Protein AF-A0A6V7KTF4-F1 (afdb_monomer_lite)

Radius of gyration: 21.41 Å; chains: 1; bounding box: 47×22×77 Å

Secondary structure (DSSP, 8-state):
----------------HHHHHHHHHHHHHHHHHHHHTTTS-SS-HHHHHHHHHHHHHHHHHHHHHHHHHS---SS--HHHHHHHHHHHHHHHHHHHHHHHHHHHT-

InterPro domains:
  IPR006028 Gamma-aminobutyric acid A receptor/Glycine receptor alpha [PR00253] (19-39)
  IPR006028 Gamma-aminobutyric acid A receptor/Glycine receptor alpha [PR00253] (45-66)
  IPR006028 Gamma-aminobutyric acid A receptor/Glycine receptor alpha [PR00253] (79-100)
  IPR006029 Neurotransmitter-gated ion-channel transmembrane domain [PF02932] (24-106)
  IPR006201 Neurotransmitter-gated ion-channel [PTHR18945] (6-105)
  IPR036719 Neurotransmitter-gated ion-channel transmembrane domain superfamily [SSF90112] (16-106)
  IPR038050 Neuronal acetylcholine receptor [G3DSA:1.20.58.390] (11-106)

pLDDT: mean 72.49, std 9.24, range [50.22, 87.06]

Foldseek 3Di:
DDDDDDDDDDDDDDPCPVVCCVLVVLLVVLLVVLVVLVVDDCPDVPVSVVVLVVSVVVNVVSVVVVPVVDPDDPDDDPVNVSSVVSVVSSVVSVVVSVVVVVVVVD

Sequence (106 aa):
GNFSSISITFKLAREMGFFVMDYYIPSILIVVISWVSFWLHVDASPPRIVLGTNTILAFMTLASKVENSLPKVSYIKASEIWFLGCTIFLFAAMVEFAFVNTIYRR

Organism: NCBI:txid1563983

Structure (mmCIF, N/CA/C/O backbone):
data_AF-A0A6V7KTF4-F1
#
_entry.id   AF-A0A6V7KTF4-F1
#
loop_
_atom_site.group_PDB
_atom_site.id
_atom_site.type_symbol
_atom_site.label_atom_id
_atom_site.label_alt_id
_atom_site.label_comp_id
_atom_site.label_asym_id
_atom_site.label_entity_id
_atom_site.label_seq_id
_atom_site.pdbx_PDB_ins_code
_atom_site.Cartn_x
_atom_site.Cartn_y
_atom_site.Cartn_z
_atom_site.occupancy
_atom_site.B_iso_or_equiv
_atom_site.auth_seq_id
_atom_site.auth_comp_id
_atom_site.auth_asym_id
_atom_site.auth_atom_id
_atom_site.pdbx_PDB_model_num
ATOM 1 N N . GLY A 1 1 ? -16.434 -10.174 52.143 1.00 51.03 1 GLY A N 1
ATOM 2 C CA . GLY A 1 1 ? -17.494 -9.224 51.758 1.00 51.03 1 GLY A CA 1
ATOM 3 C C . GLY A 1 1 ? -18.028 -9.636 50.408 1.00 51.03 1 GLY A C 1
ATOM 4 O O . GLY A 1 1 ? -17.221 -9.928 49.537 1.00 51.03 1 GLY A O 1
ATOM 5 N N . ASN A 1 2 ? -19.347 -9.749 50.264 1.00 50.81 2 ASN A N 1
ATOM 6 C CA . ASN A 1 2 ? -19.990 -10.169 49.021 1.00 50.81 2 ASN A CA 1
ATOM 7 C C . ASN A 1 2 ? -20.389 -8.905 48.245 1.00 50.81 2 ASN A C 1
ATOM 9 O O . ASN A 1 2 ? -21.242 -8.151 48.712 1.00 50.81 2 ASN A O 1
ATOM 13 N N . PHE A 1 3 ? -19.706 -8.618 47.136 1.00 71.69 3 PHE A N 1
ATOM 14 C CA . PHE A 1 3 ? -19.955 -7.417 46.340 1.00 71.69 3 PHE A CA 1
ATOM 15 C C . PHE A 1 3 ? -20.892 -7.762 45.184 1.00 71.69 3 PHE A C 1
ATOM 17 O O . PHE A 1 3 ? -20.507 -8.450 44.241 1.00 71.69 3 PHE A O 1
ATOM 24 N N . SER A 1 4 ? -22.129 -7.276 45.271 1.00 70.12 4 SER A N 1
ATOM 25 C CA . SER A 1 4 ? -23.086 -7.328 44.167 1.00 70.12 4 SER A CA 1
ATOM 26 C C . SER A 1 4 ? -22.626 -6.365 43.073 1.00 70.12 4 SER A C 1
ATOM 28 O O . SER A 1 4 ? -22.600 -5.155 43.294 1.00 70.12 4 SER A O 1
ATOM 30 N N . SER A 1 5 ? -22.249 -6.891 41.907 1.00 78.12 5 SER A N 1
ATOM 31 C CA . SER A 1 5 ? -21.865 -6.092 40.740 1.00 78.12 5 SER A CA 1
ATOM 32 C C . SER A 1 5 ? -22.841 -6.345 39.597 1.00 78.12 5 SER A C 1
ATOM 34 O O . SER A 1 5 ? -23.021 -7.481 39.159 1.00 78.12 5 SER A O 1
ATOM 36 N N . ILE A 1 6 ? -23.482 -5.277 39.124 1.00 77.62 6 ILE A N 1
ATOM 37 C CA . ILE A 1 6 ? -24.278 -5.268 37.896 1.00 77.62 6 ILE A CA 1
ATOM 38 C C . ILE A 1 6 ? -23.338 -4.870 36.761 1.00 77.62 6 ILE A C 1
ATOM 40 O O . ILE A 1 6 ? -22.765 -3.783 36.775 1.00 77.62 6 ILE A O 1
ATOM 44 N N . SER A 1 7 ? -23.161 -5.761 35.786 1.00 76.50 7 SER A N 1
ATOM 45 C CA . SER A 1 7 ? -22.337 -5.503 34.607 1.00 76.50 7 SER A CA 1
ATOM 46 C C . SER A 1 7 ? -23.232 -5.361 33.383 1.00 76.50 7 SER A C 1
ATOM 48 O O . SER A 1 7 ? -23.992 -6.269 33.049 1.00 76.50 7 SER A O 1
ATOM 50 N N . ILE A 1 8 ? -23.163 -4.201 32.733 1.00 78.00 8 ILE A N 1
ATOM 51 C CA . ILE A 1 8 ? -23.901 -3.903 31.506 1.00 78.00 8 ILE A CA 1
ATOM 52 C C . ILE A 1 8 ? -22.907 -3.998 30.353 1.00 78.00 8 ILE A C 1
ATOM 54 O O . ILE A 1 8 ? -21.965 -3.212 30.265 1.00 78.00 8 ILE A O 1
ATOM 58 N N . THR A 1 9 ? -23.098 -4.976 29.472 1.00 77.44 9 THR A N 1
ATOM 59 C CA . THR A 1 9 ? -22.222 -5.193 28.317 1.00 77.44 9 THR A CA 1
ATOM 60 C C . THR A 1 9 ? -22.837 -4.569 27.069 1.00 77.44 9 THR A C 1
ATOM 62 O O . THR A 1 9 ? -23.816 -5.079 26.528 1.00 77.44 9 THR A O 1
ATOM 65 N N . PHE A 1 10 ? -22.245 -3.480 26.581 1.00 77.88 10 PHE A N 1
ATOM 66 C CA . PHE A 1 10 ? -22.609 -2.890 25.295 1.00 77.88 10 PHE A CA 1
ATOM 67 C C . PHE A 1 10 ? -21.863 -3.591 24.157 1.00 77.88 10 PHE A C 1
ATOM 69 O O . PHE A 1 10 ? -20.632 -3.600 24.115 1.00 77.88 10 PHE A O 1
ATOM 76 N N . LYS A 1 11 ? -22.609 -4.166 23.209 1.00 66.75 11 LYS A N 1
ATOM 77 C CA . LYS A 1 11 ? -22.054 -4.664 21.945 1.00 66.75 11 LYS A CA 1
ATOM 78 C C . LYS A 1 11 ? -21.963 -3.511 20.951 1.00 66.75 11 LYS A C 1
ATOM 80 O O . LYS A 1 11 ? -22.942 -3.171 20.297 1.00 66.75 11 LYS A O 1
ATOM 85 N N . LEU A 1 12 ? -20.782 -2.917 20.849 1.00 69.56 12 LEU A N 1
ATOM 86 C CA . LEU A 1 12 ? -20.461 -1.920 19.832 1.00 69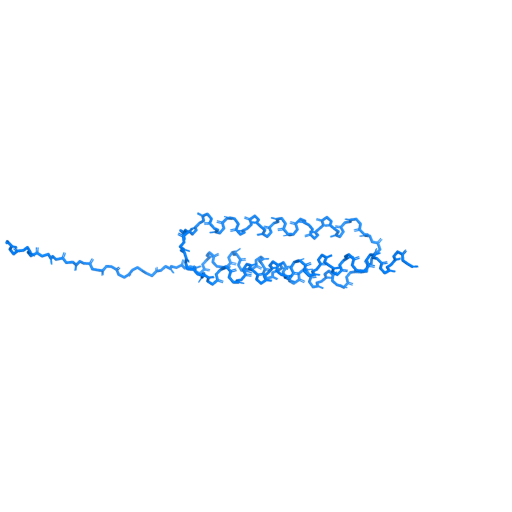.56 12 LEU A CA 1
ATOM 87 C C . LEU A 1 12 ? -19.924 -2.638 18.589 1.00 69.56 12 LEU A C 1
ATOM 89 O O . LEU A 1 12 ? -18.933 -3.364 18.668 1.00 69.56 12 LEU A O 1
ATOM 93 N N . ALA A 1 13 ? -20.577 -2.442 17.446 1.00 64.19 13 ALA A N 1
ATOM 94 C CA . ALA A 1 13 ? -20.063 -2.856 16.146 1.00 64.19 13 ALA A CA 1
ATOM 95 C C . ALA A 1 13 ? -19.341 -1.667 15.503 1.00 64.19 13 ALA A C 1
ATOM 97 O O . ALA A 1 13 ? -19.868 -0.558 15.462 1.00 64.19 13 ALA A O 1
ATOM 98 N N . ARG A 1 14 ? -18.113 -1.883 15.028 1.00 61.41 14 ARG A N 1
ATOM 99 C CA . ARG A 1 14 ? -17.329 -0.838 14.368 1.00 61.41 14 ARG A CA 1
ATOM 100 C C . ARG A 1 14 ? -17.746 -0.755 12.902 1.00 61.41 14 ARG A C 1
ATOM 102 O O . ARG A 1 14 ? -17.436 -1.663 12.133 1.00 61.41 14 ARG A O 1
ATOM 109 N N . GLU A 1 15 ? -18.396 0.334 12.505 1.00 63.88 15 GLU A N 1
ATOM 110 C CA . GLU A 1 15 ? -18.626 0.633 11.089 1.00 63.88 15 GLU A CA 1
ATOM 111 C C . GLU A 1 15 ? -17.305 1.046 10.428 1.00 63.88 15 GLU A C 1
ATOM 113 O O . GLU A 1 15 ? -16.893 2.202 10.442 1.00 63.88 15 GLU A O 1
ATOM 118 N N . MET A 1 16 ? -16.590 0.062 9.883 1.00 63.25 16 MET A N 1
ATOM 119 C CA . MET A 1 16 ? -15.325 0.264 9.163 1.00 63.25 16 MET A CA 1
ATOM 120 C C . MET A 1 16 ? -15.532 0.566 7.672 1.00 63.25 16 MET A C 1
ATOM 122 O O . MET A 1 16 ? -14.561 0.839 6.973 1.00 63.25 16 MET A O 1
ATOM 126 N N . GLY A 1 17 ? -16.773 0.496 7.175 1.00 59.62 17 GLY A N 1
ATOM 127 C CA . GLY A 1 17 ? -17.085 0.480 5.742 1.00 59.62 17 GLY A CA 1
ATOM 128 C C . GLY A 1 17 ? -16.550 1.690 4.978 1.00 59.62 17 GLY A C 1
ATOM 129 O O . GLY A 1 17 ? -15.851 1.520 3.984 1.00 59.62 17 GLY A O 1
ATOM 130 N N . PHE A 1 18 ? -16.793 2.902 5.483 1.00 61.69 18 PHE A N 1
ATOM 131 C CA . PHE A 1 18 ? -16.336 4.137 4.830 1.00 61.69 18 PHE A CA 1
ATOM 132 C C . PHE A 1 18 ? -14.809 4.288 4.843 1.00 61.69 18 PHE A C 1
ATOM 134 O O . PHE A 1 18 ? -14.203 4.634 3.835 1.00 61.69 18 PHE A O 1
ATOM 141 N N . PHE A 1 19 ? -14.170 3.950 5.963 1.00 64.19 19 PHE A N 1
ATOM 142 C CA . PHE A 1 19 ? -12.717 4.042 6.119 1.00 64.19 19 PHE A CA 1
ATOM 143 C C . PHE A 1 19 ? -11.960 3.043 5.229 1.00 64.19 19 PHE A C 1
ATOM 145 O O . PHE A 1 19 ? -10.887 3.336 4.707 1.00 64.19 19 PHE A O 1
ATOM 152 N N . VAL A 1 20 ? -12.529 1.852 5.040 1.00 66.44 20 VAL A N 1
ATOM 153 C CA . VAL A 1 20 ? -12.003 0.839 4.122 1.00 66.44 20 VAL A CA 1
ATOM 154 C C . VAL A 1 20 ? -12.175 1.301 2.673 1.00 66.44 20 VAL A C 1
ATOM 156 O O . VAL A 1 20 ? -11.248 1.155 1.885 1.00 66.44 20 VAL A O 1
ATOM 159 N N . MET A 1 21 ? -13.305 1.916 2.319 1.00 67.94 21 MET A N 1
ATOM 160 C CA . MET A 1 21 ? -13.577 2.360 0.949 1.00 67.94 21 MET A CA 1
ATOM 161 C C . MET A 1 21 ? -12.585 3.434 0.469 1.00 67.94 21 MET A C 1
ATOM 163 O O . MET A 1 21 ? -12.009 3.290 -0.609 1.00 67.94 21 MET A O 1
ATOM 167 N N . ASP A 1 22 ? -12.297 4.438 1.302 1.00 68.81 22 ASP A N 1
ATOM 168 C CA . ASP A 1 22 ? -11.346 5.517 0.986 1.00 68.81 22 ASP A CA 1
ATOM 169 C C . ASP A 1 22 ? -9.881 5.058 0.896 1.00 68.81 22 ASP A C 1
ATOM 171 O O . ASP A 1 22 ? -9.063 5.742 0.294 1.00 68.81 22 ASP A O 1
ATOM 175 N N . TYR A 1 23 ? -9.518 3.907 1.470 1.00 73.81 23 TYR A N 1
ATOM 176 C CA . TYR A 1 23 ? -8.144 3.386 1.437 1.00 73.81 23 TYR A CA 1
ATOM 177 C C . TYR A 1 23 ? -7.940 2.267 0.405 1.00 73.81 23 TYR A C 1
ATOM 179 O O . TYR A 1 23 ? -6.918 2.209 -0.290 1.00 73.81 23 TYR A O 1
ATOM 187 N N . TYR A 1 24 ? -8.916 1.370 0.267 1.00 75.62 24 TYR A N 1
ATOM 188 C CA . TYR A 1 24 ? -8.831 0.255 -0.673 1.00 75.62 24 TYR A CA 1
ATOM 189 C C . TYR A 1 24 ? -8.988 0.725 -2.119 1.00 75.62 24 TYR A C 1
ATOM 191 O O . TYR A 1 24 ? -8.238 0.274 -2.977 1.00 75.62 24 TYR A O 1
ATOM 199 N N . ILE A 1 25 ? -9.881 1.679 -2.401 1.00 79.75 25 ILE A N 1
ATOM 200 C CA . ILE A 1 25 ? -10.048 2.207 -3.763 1.00 79.75 25 ILE A CA 1
ATOM 201 C C . ILE A 1 25 ? -8.748 2.830 -4.310 1.00 79.75 25 ILE A C 1
ATOM 203 O O . ILE A 1 25 ? -8.309 2.401 -5.382 1.00 79.75 25 ILE A O 1
ATOM 207 N N . PRO A 1 26 ? -8.070 3.773 -3.620 1.00 78.62 26 PRO A N 1
ATOM 208 C CA . PRO A 1 26 ? -6.825 4.333 -4.141 1.00 78.62 26 PRO A CA 1
ATOM 209 C C . PRO A 1 26 ? -5.689 3.308 -4.194 1.00 78.62 26 PRO A C 1
ATOM 211 O O . PRO A 1 26 ? -4.895 3.361 -5.126 1.00 78.62 26 PRO A O 1
ATOM 214 N N . SER A 1 27 ? -5.608 2.344 -3.269 1.00 78.25 27 SER A N 1
ATOM 215 C CA . SER A 1 27 ? -4.563 1.307 -3.335 1.00 78.25 27 SER A CA 1
ATOM 216 C C . SER A 1 27 ? -4.760 0.330 -4.500 1.00 78.25 27 SER A C 1
ATOM 218 O O . SER A 1 27 ? -3.785 -0.014 -5.164 1.00 78.25 27 SER A O 1
ATOM 220 N N . ILE A 1 28 ? -6.001 -0.044 -4.830 1.00 80.25 28 ILE A N 1
ATOM 221 C CA . ILE A 1 28 ? -6.307 -0.847 -6.026 1.00 80.25 28 ILE A CA 1
ATOM 222 C C . ILE A 1 28 ? -5.939 -0.074 -7.297 1.00 80.25 28 ILE A C 1
ATOM 224 O O . ILE A 1 28 ? -5.292 -0.630 -8.182 1.00 80.25 28 ILE A O 1
ATOM 228 N N . LEU A 1 29 ? -6.287 1.216 -7.375 1.00 80.88 29 LEU A N 1
ATOM 229 C CA . LEU A 1 29 ? -5.895 2.070 -8.502 1.00 80.88 29 LEU A CA 1
ATOM 230 C C . LEU A 1 29 ? -4.369 2.126 -8.663 1.00 80.88 29 LEU A C 1
ATOM 232 O O . LEU A 1 29 ? -3.875 2.039 -9.782 1.00 80.88 29 LEU A O 1
ATOM 236 N N . ILE A 1 30 ? -3.618 2.199 -7.561 1.00 77.44 30 ILE A N 1
ATOM 237 C CA . ILE A 1 30 ? -2.148 2.189 -7.568 1.00 77.44 30 ILE A CA 1
ATOM 238 C C . ILE A 1 30 ? -1.587 0.870 -8.122 1.00 77.44 30 ILE A C 1
ATOM 240 O O . ILE A 1 30 ? -0.675 0.899 -8.950 1.00 77.44 30 ILE A O 1
ATOM 244 N N . VAL A 1 31 ? -2.149 -0.279 -7.731 1.00 78.19 31 VAL A N 1
ATOM 245 C CA . VAL A 1 31 ? -1.751 -1.594 -8.270 1.00 78.19 31 VAL A CA 1
ATOM 246 C C . VAL A 1 31 ? -2.043 -1.684 -9.772 1.00 78.19 31 VAL A C 1
ATOM 248 O O . VAL A 1 31 ? -1.195 -2.132 -10.542 1.00 78.19 31 VAL A O 1
ATOM 251 N N . VAL A 1 32 ? -3.201 -1.190 -10.218 1.00 78.62 32 VAL A N 1
ATOM 252 C CA . VAL A 1 32 ? -3.555 -1.159 -11.647 1.00 78.62 32 VAL A CA 1
ATOM 253 C C . VAL A 1 32 ? -2.616 -0.236 -12.433 1.00 78.62 32 VAL A C 1
ATOM 255 O O . VAL A 1 32 ? -2.134 -0.621 -13.495 1.00 78.62 32 VAL A O 1
ATOM 258 N N . ILE A 1 33 ? -2.286 0.950 -11.911 1.00 69.94 33 ILE A N 1
ATOM 259 C CA . ILE A 1 33 ? -1.339 1.891 -12.543 1.00 69.94 33 ILE A CA 1
ATOM 260 C C . ILE A 1 33 ? 0.068 1.281 -12.649 1.00 69.94 33 ILE A C 1
ATOM 262 O O . ILE A 1 33 ? 0.762 1.486 -13.651 1.00 69.94 33 ILE A O 1
ATOM 266 N N . SER A 1 34 ? 0.481 0.490 -11.655 1.00 72.31 34 SER A N 1
ATOM 267 C CA . SER A 1 34 ? 1.737 -0.264 -11.700 1.00 72.31 34 SER A CA 1
ATOM 268 C C . SER A 1 34 ? 1.773 -1.256 -12.871 1.00 72.31 34 SER A C 1
ATOM 270 O O . SER A 1 34 ? 2.807 -1.370 -13.525 1.00 72.31 34 SER A O 1
ATOM 272 N N . TRP A 1 35 ? 0.655 -1.903 -13.211 1.00 70.88 35 TRP A N 1
ATOM 273 C CA . TRP A 1 35 ? 0.557 -2.760 -14.400 1.00 70.88 35 TRP A CA 1
ATOM 274 C C . TRP A 1 35 ? 0.447 -1.978 -15.708 1.00 70.88 35 TRP A C 1
ATOM 276 O O . TRP A 1 35 ? 1.018 -2.380 -16.714 1.00 70.88 35 TRP A O 1
ATOM 286 N N . VAL A 1 36 ? -0.234 -0.833 -15.725 1.00 63.06 36 VAL A N 1
ATOM 287 C CA . VAL A 1 36 ? -0.296 0.023 -16.927 1.00 63.06 36 VAL A CA 1
ATOM 288 C C . VAL A 1 36 ? 1.089 0.597 -17.264 1.00 63.06 36 VAL A C 1
ATOM 290 O O . VAL A 1 36 ? 1.408 0.824 -18.432 1.00 63.06 36 VAL A O 1
ATOM 293 N N . SER A 1 37 ? 1.968 0.716 -16.264 1.00 60.59 37 SER A N 1
ATOM 294 C CA . SER A 1 37 ? 3.393 1.010 -16.446 1.00 60.59 37 SER A CA 1
ATOM 295 C C . SER A 1 37 ? 4.192 -0.138 -17.090 1.00 60.59 37 SER A C 1
ATOM 297 O O . SER A 1 37 ? 5.370 0.038 -17.367 1.00 60.59 37 SER A O 1
ATOM 299 N N . PHE A 1 38 ? 3.604 -1.280 -17.435 1.00 61.16 38 PHE A N 1
ATOM 300 C CA . PHE A 1 38 ? 4.216 -2.211 -18.397 1.00 61.16 38 PHE A CA 1
ATOM 301 C C . PHE A 1 38 ? 3.888 -1.848 -19.854 1.00 61.16 38 PHE A C 1
ATOM 303 O O . PHE A 1 38 ? 4.630 -2.203 -20.762 1.00 61.16 38 PHE A O 1
ATOM 310 N N . TRP A 1 39 ? 2.788 -1.125 -20.097 1.00 62.00 39 TRP A N 1
ATOM 311 C CA . TRP A 1 39 ? 2.248 -0.913 -21.446 1.00 62.00 39 TRP A CA 1
ATOM 312 C C . TRP A 1 39 ? 2.754 0.365 -22.131 1.00 62.00 39 TRP A C 1
ATOM 314 O O . TRP A 1 39 ? 2.762 0.450 -23.358 1.00 62.00 39 TRP A O 1
ATOM 324 N N . LEU A 1 40 ? 3.174 1.379 -21.366 1.00 56.06 40 LEU A N 1
ATOM 325 C CA . LEU A 1 40 ? 3.708 2.623 -21.942 1.00 56.06 40 LEU A CA 1
ATOM 326 C C . LEU A 1 40 ? 5.134 2.396 -22.488 1.00 56.06 40 LEU A C 1
ATOM 328 O O . LEU A 1 40 ? 6.022 2.016 -21.726 1.00 56.06 40 LEU A O 1
ATOM 332 N N . HIS A 1 41 ? 5.366 2.678 -23.766 1.00 52.50 41 HIS A N 1
ATOM 333 C CA . HIS A 1 41 ? 6.688 2.604 -24.399 1.00 52.50 41 HIS A CA 1
ATOM 334 C C . HIS A 1 41 ? 7.693 3.626 -23.819 1.00 52.50 41 HIS A C 1
ATOM 336 O O . HIS A 1 41 ? 7.306 4.651 -23.254 1.00 52.50 41 HIS A O 1
ATOM 342 N N . VAL A 1 42 ? 8.991 3.326 -23.950 1.00 54.34 42 VAL A N 1
ATOM 343 C CA . VAL A 1 42 ? 10.139 3.945 -23.245 1.00 54.34 42 VAL A CA 1
ATOM 344 C C . VAL A 1 42 ? 10.528 5.360 -23.721 1.00 54.34 42 VAL A C 1
ATOM 346 O O . VAL A 1 42 ? 11.562 5.891 -23.321 1.00 54.34 42 VAL A O 1
ATOM 349 N N . ASP A 1 43 ? 9.708 6.004 -24.551 1.00 54.41 43 ASP A N 1
ATOM 350 C CA . ASP A 1 43 ? 10.096 7.207 -25.306 1.00 54.41 43 ASP A CA 1
ATOM 351 C C . ASP A 1 43 ? 10.270 8.482 -24.452 1.00 54.41 43 ASP A C 1
ATOM 353 O O . ASP A 1 43 ? 10.843 9.470 -24.908 1.00 54.41 43 ASP A O 1
ATOM 357 N N . ALA A 1 44 ? 9.859 8.464 -23.178 1.00 57.31 44 ALA A N 1
ATOM 358 C CA . ALA A 1 44 ? 10.174 9.508 -22.201 1.00 57.31 44 ALA A CA 1
ATOM 359 C C . ALA A 1 44 ? 10.477 8.892 -20.821 1.00 57.31 44 ALA A C 1
ATOM 361 O O . ALA A 1 44 ? 9.616 8.792 -19.946 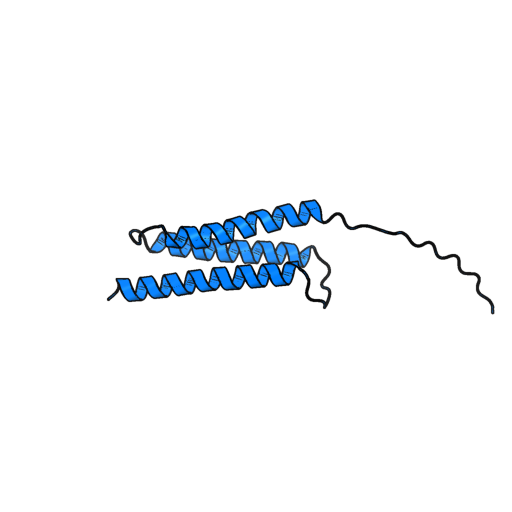1.00 57.31 44 ALA A O 1
ATOM 362 N N . SER A 1 45 ? 11.728 8.468 -20.626 1.00 60.97 45 SER A N 1
ATOM 363 C CA . SER A 1 45 ? 12.223 7.827 -19.394 1.00 60.97 45 SER A CA 1
ATOM 364 C C . SER A 1 45 ? 12.094 8.682 -18.101 1.00 60.97 45 SER A C 1
ATOM 366 O O . SER A 1 45 ? 11.699 8.138 -17.068 1.00 60.97 45 SER A O 1
ATOM 368 N N . PRO A 1 46 ? 12.325 10.018 -18.102 1.00 67.50 46 PRO A N 1
ATOM 369 C CA . PRO A 1 46 ? 12.285 10.822 -16.869 1.00 67.50 46 PRO A CA 1
ATOM 370 C C . PRO A 1 46 ? 10.888 10.985 -16.226 1.00 67.50 46 PRO A C 1
ATOM 372 O O . PRO A 1 46 ? 10.768 10.756 -15.020 1.00 67.50 46 PRO A O 1
ATOM 375 N N . PRO A 1 47 ? 9.813 11.330 -16.970 1.00 74.25 47 PRO A N 1
ATOM 376 C CA . PRO A 1 47 ? 8.476 11.504 -16.389 1.00 74.25 47 PRO A CA 1
ATOM 377 C C . PRO A 1 47 ? 7.924 10.240 -15.724 1.00 74.25 47 PRO A C 1
ATOM 379 O O . PRO A 1 47 ? 7.211 10.317 -14.727 1.00 74.25 47 PRO A O 1
ATOM 382 N N . ARG A 1 48 ? 8.276 9.064 -16.249 1.00 68.12 48 ARG A N 1
ATOM 383 C CA . ARG A 1 48 ? 7.775 7.772 -15.771 1.00 68.12 48 ARG A CA 1
ATOM 384 C C . ARG A 1 48 ? 8.311 7.410 -14.387 1.00 68.12 48 ARG A C 1
ATOM 386 O O . ARG A 1 48 ? 7.547 6.982 -13.526 1.00 68.12 48 ARG A O 1
ATOM 393 N N . ILE A 1 49 ? 9.605 7.642 -14.161 1.00 72.31 49 ILE A N 1
ATOM 394 C CA . ILE A 1 49 ? 10.257 7.417 -12.862 1.00 72.31 49 ILE A CA 1
ATOM 395 C C . ILE A 1 49 ? 9.651 8.343 -11.805 1.00 72.31 49 ILE A C 1
ATOM 397 O O . ILE A 1 49 ? 9.355 7.912 -10.690 1.00 72.31 49 ILE A O 1
ATOM 401 N N . VAL A 1 50 ? 9.435 9.612 -12.162 1.00 81.38 50 VAL A N 1
ATOM 402 C CA . VAL A 1 50 ? 8.838 10.613 -11.266 1.00 81.38 50 VAL A CA 1
ATOM 403 C C . VAL A 1 50 ? 7.403 10.233 -10.909 1.00 81.38 50 VAL A C 1
ATOM 405 O O . VAL A 1 50 ? 7.032 10.281 -9.740 1.00 81.38 50 VAL A O 1
ATOM 408 N N . LEU A 1 51 ? 6.609 9.788 -11.885 1.00 78.62 51 LEU A N 1
ATOM 409 C CA . LEU A 1 51 ? 5.250 9.316 -11.630 1.00 78.62 51 LEU A CA 1
ATOM 410 C C . LEU A 1 51 ? 5.250 8.082 -10.716 1.00 78.62 51 LEU A C 1
ATOM 412 O O . LEU A 1 51 ? 4.573 8.108 -9.694 1.00 78.62 51 LEU A O 1
ATOM 416 N N . GLY A 1 52 ? 6.057 7.055 -11.009 1.00 77.88 52 GLY A N 1
ATOM 417 C CA . GLY A 1 52 ? 6.120 5.831 -10.200 1.00 77.88 52 GLY A CA 1
ATOM 418 C C . GLY A 1 52 ? 6.609 6.060 -8.763 1.00 77.88 52 GLY A C 1
ATOM 419 O O . GLY A 1 52 ? 6.014 5.549 -7.815 1.00 77.88 52 GLY A O 1
ATOM 420 N N . THR A 1 53 ? 7.645 6.882 -8.573 1.00 80.31 53 THR A N 1
ATOM 421 C CA . THR A 1 53 ? 8.145 7.246 -7.231 1.00 80.31 53 THR A CA 1
ATOM 422 C C . THR A 1 53 ? 7.132 8.078 -6.443 1.00 80.31 53 THR A C 1
ATOM 424 O O . THR A 1 53 ? 6.917 7.814 -5.259 1.00 80.31 53 THR A O 1
ATOM 427 N N . ASN A 1 54 ? 6.442 9.021 -7.092 1.00 85.12 54 ASN A N 1
ATOM 428 C CA . ASN A 1 54 ? 5.367 9.790 -6.467 1.00 85.12 54 ASN A CA 1
ATOM 429 C C . ASN A 1 54 ? 4.184 8.896 -6.059 1.00 85.12 54 ASN A C 1
ATOM 431 O O . ASN A 1 54 ? 3.605 9.087 -4.991 1.00 85.12 54 ASN A O 1
ATOM 435 N N . THR A 1 55 ? 3.854 7.878 -6.858 1.00 81.62 55 THR A N 1
ATOM 436 C CA . THR A 1 55 ? 2.825 6.889 -6.512 1.00 81.62 55 THR A CA 1
ATOM 437 C C . THR A 1 55 ? 3.205 6.078 -5.268 1.00 81.62 55 THR A C 1
ATOM 439 O O . THR A 1 55 ? 2.368 5.899 -4.383 1.00 81.62 55 THR A O 1
ATOM 442 N N . ILE A 1 56 ? 4.465 5.642 -5.150 1.00 83.62 56 ILE A N 1
ATOM 443 C CA . ILE A 1 56 ? 4.968 4.940 -3.954 1.00 83.62 56 ILE A CA 1
ATOM 444 C C . ILE A 1 56 ? 4.886 5.846 -2.719 1.00 83.62 56 ILE A C 1
ATOM 446 O O . ILE A 1 56 ? 4.413 5.421 -1.663 1.00 83.62 56 ILE A O 1
ATOM 450 N N . LEU A 1 57 ? 5.298 7.110 -2.849 1.00 85.75 57 LEU A N 1
ATOM 451 C CA . LEU A 1 57 ? 5.238 8.085 -1.760 1.00 85.75 57 LEU A CA 1
ATOM 452 C C . LEU A 1 57 ? 3.792 8.351 -1.310 1.00 85.75 57 LEU A C 1
ATOM 454 O O . LEU A 1 57 ? 3.501 8.375 -0.110 1.00 85.75 57 LEU A O 1
ATOM 458 N N . ALA A 1 58 ? 2.872 8.511 -2.264 1.00 85.62 58 ALA A N 1
ATOM 459 C CA . ALA A 1 58 ? 1.449 8.677 -1.988 1.00 85.62 58 ALA A CA 1
ATOM 460 C C . ALA A 1 58 ? 0.873 7.448 -1.266 1.00 85.62 58 ALA A C 1
ATOM 462 O O . ALA A 1 58 ? 0.141 7.599 -0.286 1.00 85.62 58 ALA A O 1
ATOM 463 N N . PHE A 1 59 ? 1.260 6.238 -1.682 1.00 84.75 59 PHE A N 1
ATOM 464 C CA . PHE A 1 59 ? 0.864 4.991 -1.028 1.00 84.75 59 PHE A CA 1
ATOM 465 C C . PHE A 1 59 ? 1.348 4.910 0.429 1.00 84.75 59 PHE A C 1
ATOM 467 O O . PHE A 1 59 ? 0.548 4.643 1.329 1.00 84.75 59 PHE A O 1
ATOM 474 N N . MET A 1 60 ? 2.627 5.209 0.687 1.00 84.62 60 MET A N 1
ATOM 475 C CA . MET A 1 60 ? 3.175 5.250 2.051 1.00 84.62 60 MET A CA 1
ATOM 476 C C . MET A 1 60 ? 2.471 6.302 2.920 1.00 84.62 60 MET A C 1
ATOM 478 O O . MET A 1 60 ? 2.165 6.047 4.085 1.00 84.62 60 MET A O 1
ATOM 482 N N . THR A 1 61 ? 2.155 7.466 2.346 1.00 87.06 61 THR A N 1
ATOM 483 C CA . THR A 1 61 ? 1.432 8.543 3.041 1.00 87.06 61 THR A CA 1
ATOM 484 C C . THR A 1 61 ? 0.020 8.105 3.434 1.00 87.06 61 THR A C 1
ATOM 486 O O . THR A 1 61 ? -0.406 8.319 4.572 1.00 87.06 61 THR A O 1
ATOM 489 N N . LEU A 1 62 ? -0.704 7.456 2.516 1.00 83.06 62 LEU A N 1
ATOM 490 C CA . LEU A 1 62 ? -2.033 6.901 2.782 1.00 83.06 62 LEU A CA 1
ATOM 491 C C . LEU A 1 62 ? -1.985 5.836 3.882 1.00 83.06 62 LEU A C 1
ATOM 493 O O . LEU A 1 62 ? -2.831 5.835 4.773 1.00 83.06 62 LEU A O 1
ATOM 497 N N . ALA A 1 63 ? -0.977 4.968 3.873 1.00 80.75 63 ALA A N 1
ATOM 498 C CA . ALA A 1 63 ? -0.827 3.948 4.904 1.00 80.75 63 ALA A CA 1
ATOM 499 C C . ALA A 1 63 ? -0.477 4.518 6.277 1.00 80.75 63 ALA A C 1
ATOM 501 O O . ALA A 1 63 ? -1.075 4.108 7.268 1.00 80.75 63 ALA A O 1
ATOM 502 N N . SER A 1 64 ? 0.385 5.536 6.342 1.00 81.25 64 SER A N 1
ATOM 503 C CA . SER A 1 64 ? 0.617 6.284 7.582 1.00 81.25 64 SER A CA 1
ATOM 504 C C . SER A 1 64 ? -0.670 6.915 8.117 1.00 81.25 64 SER A C 1
ATOM 506 O O . SER A 1 64 ? -0.930 6.854 9.318 1.00 81.25 64 SER A O 1
ATOM 508 N N . LYS A 1 65 ? -1.524 7.490 7.258 1.00 79.69 65 LYS A N 1
ATOM 509 C CA . LYS A 1 65 ? -2.835 8.013 7.694 1.00 79.69 65 LYS A CA 1
ATOM 510 C C . LYS A 1 65 ? -3.715 6.925 8.311 1.00 79.69 65 LYS A C 1
ATOM 512 O O . LYS A 1 65 ? -4.401 7.182 9.305 1.00 79.69 65 LYS A O 1
ATOM 517 N N . VAL A 1 66 ? -3.678 5.718 7.750 1.00 74.88 66 VAL A N 1
ATOM 518 C CA . VAL A 1 66 ? -4.433 4.575 8.266 1.00 74.88 66 VAL A CA 1
ATOM 519 C C . VAL A 1 66 ? -3.887 4.089 9.604 1.00 74.88 66 VAL A C 1
ATOM 521 O O . VAL A 1 66 ? -4.667 3.891 10.536 1.00 74.88 66 VAL A O 1
ATOM 524 N N . GLU A 1 67 ? -2.567 3.961 9.733 1.00 73.94 67 GLU A N 1
ATOM 525 C CA . GLU A 1 67 ? -1.914 3.546 10.977 1.00 73.94 67 GLU A CA 1
ATOM 526 C C . GLU A 1 67 ? -2.182 4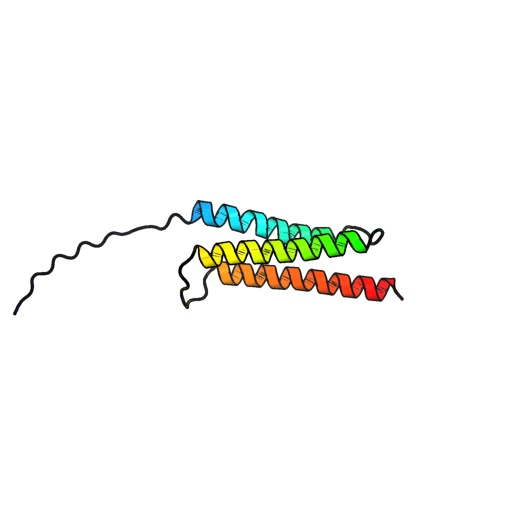.535 12.121 1.00 73.94 67 GLU A C 1
ATOM 528 O O . GLU A 1 67 ? -2.424 4.116 13.247 1.00 73.94 67 GLU A O 1
ATOM 533 N N . ASN A 1 68 ? -2.226 5.841 11.836 1.00 73.50 68 ASN A N 1
ATOM 534 C CA . ASN A 1 68 ? -2.556 6.864 12.836 1.00 73.50 68 ASN A CA 1
ATOM 535 C C . ASN A 1 68 ? -4.033 6.843 13.265 1.00 73.50 68 ASN A C 1
ATOM 537 O O . ASN A 1 68 ? -4.360 7.233 14.38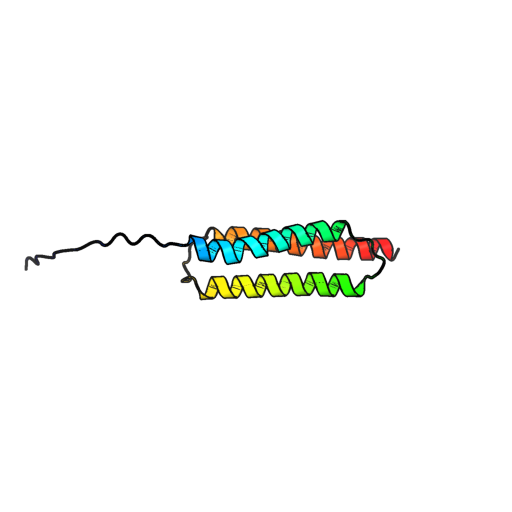3 1.00 73.50 68 ASN A O 1
ATOM 54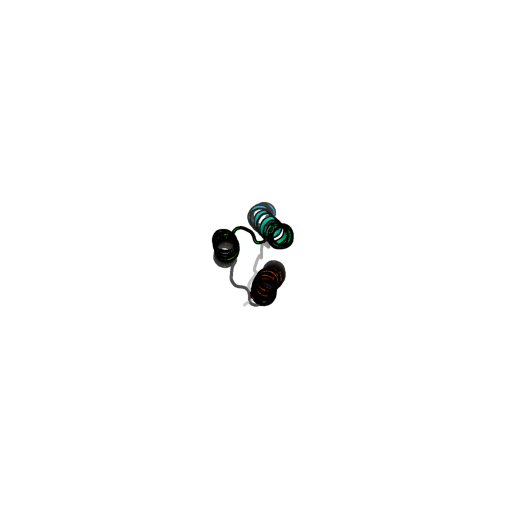1 N N . SER A 1 69 ? -4.931 6.386 12.389 1.00 70.00 69 SER A N 1
ATOM 542 C CA . SER A 1 69 ? -6.375 6.329 12.664 1.00 70.00 69 SER A CA 1
ATOM 543 C C . SER A 1 69 ? -6.800 5.037 13.372 1.00 70.00 69 SER A C 1
ATOM 545 O O . SER A 1 69 ? -7.916 4.941 13.890 1.00 70.00 69 SER A O 1
ATOM 547 N N . LEU A 1 70 ? -5.945 4.008 13.386 1.00 67.00 70 LEU A N 1
ATOM 548 C CA . LEU A 1 70 ? -6.217 2.743 14.058 1.00 67.00 70 LEU A CA 1
ATOM 549 C C . LEU A 1 70 ? -5.334 2.589 15.298 1.00 67.00 70 LEU A C 1
ATOM 551 O O . LEU A 1 70 ? -4.127 2.777 15.213 1.00 67.00 70 LEU A O 1
ATOM 555 N N . PRO A 1 71 ? -5.884 2.130 16.439 1.00 61.78 71 PRO A N 1
ATOM 556 C CA . PRO A 1 71 ? -5.042 1.750 17.560 1.00 61.78 71 PRO A CA 1
ATOM 557 C C . PRO A 1 71 ? -4.068 0.656 17.111 1.00 61.78 71 PRO A C 1
ATOM 559 O O . PRO A 1 71 ? -4.457 -0.322 16.447 1.00 61.78 71 PRO A O 1
ATOM 562 N N . LYS A 1 72 ? -2.794 0.854 17.459 1.00 57.03 72 LYS A N 1
ATOM 563 C CA . LYS A 1 72 ? -1.720 -0.112 17.242 1.00 57.03 72 LYS A CA 1
ATOM 564 C C . LYS A 1 72 ? -2.029 -1.332 18.101 1.00 57.03 72 LYS A C 1
ATOM 566 O O . LYS A 1 72 ? -1.934 -1.291 19.321 1.00 57.03 72 LYS A O 1
ATOM 571 N N . VAL A 1 73 ? -2.481 -2.399 17.458 1.00 62.03 73 VAL A N 1
ATOM 572 C CA . VAL A 1 73 ? -2.722 -3.696 18.097 1.00 62.03 73 VAL A CA 1
ATOM 573 C C . VAL A 1 73 ? -1.688 -4.661 17.556 1.00 62.03 73 VAL A C 1
ATOM 575 O O . VAL A 1 73 ? -1.432 -4.673 16.358 1.00 62.03 73 VAL A O 1
ATOM 578 N N . SER A 1 74 ? -1.113 -5.470 18.442 1.00 59.66 74 SER A N 1
ATOM 579 C CA . SER A 1 74 ? 0.020 -6.357 18.146 1.00 59.66 74 SER A CA 1
ATOM 580 C C . SER A 1 74 ? -0.316 -7.559 17.244 1.00 59.66 74 SER A C 1
ATOM 582 O O . SER A 1 74 ? 0.549 -8.399 17.011 1.00 59.66 74 SER A O 1
ATOM 584 N N . TYR A 1 75 ? -1.556 -7.679 16.762 1.00 66.62 75 TYR A N 1
ATOM 585 C CA . TYR A 1 75 ? -1.978 -8.772 15.885 1.00 66.62 75 TYR A CA 1
ATOM 586 C C . TYR A 1 75 ? -1.935 -8.355 14.418 1.00 66.62 75 TYR A C 1
ATOM 588 O O . TYR A 1 75 ? -2.291 -7.223 14.080 1.00 66.62 75 TYR A O 1
ATOM 596 N N . ILE A 1 76 ? -1.564 -9.307 13.554 1.00 63.47 76 ILE A N 1
ATOM 597 C CA . ILE A 1 76 ? -1.599 -9.145 12.098 1.00 63.47 76 ILE A CA 1
ATOM 598 C C . ILE A 1 76 ? -3.030 -8.792 11.698 1.00 63.47 76 ILE A C 1
ATOM 600 O O . ILE A 1 76 ? -3.958 -9.593 11.828 1.00 63.47 76 ILE A O 1
ATOM 604 N N . LYS A 1 77 ? -3.209 -7.554 11.248 1.00 72.69 77 LYS A N 1
ATOM 605 C CA . LYS A 1 77 ? -4.498 -7.019 10.824 1.00 72.69 77 LYS A CA 1
ATOM 606 C C . LYS A 1 77 ? -4.655 -7.266 9.323 1.00 72.69 77 LYS A C 1
ATOM 608 O O . LYS A 1 77 ? -3.673 -7.231 8.587 1.00 72.69 77 LYS A O 1
ATOM 613 N N . ALA A 1 78 ? -5.885 -7.447 8.843 1.00 76.25 78 ALA A N 1
ATOM 614 C CA . ALA A 1 78 ? -6.150 -7.597 7.406 1.00 76.25 78 ALA A CA 1
ATOM 615 C C . ALA A 1 78 ? -5.642 -6.397 6.566 1.00 76.25 78 ALA A C 1
ATOM 617 O O . ALA A 1 78 ? -5.324 -6.546 5.393 1.00 76.25 78 ALA A O 1
ATOM 618 N N . SER A 1 79 ? -5.506 -5.213 7.172 1.00 74.62 79 SER A N 1
ATOM 619 C CA . SER A 1 79 ? -4.881 -4.045 6.538 1.00 74.62 79 SER A CA 1
ATOM 620 C C . SER A 1 79 ? -3.372 -4.203 6.323 1.00 74.62 79 SER A C 1
ATOM 622 O O . SER A 1 79 ? -2.859 -3.746 5.309 1.00 74.62 79 SER A O 1
ATOM 624 N N . GLU A 1 80 ? -2.667 -4.869 7.242 1.00 75.44 80 GLU A N 1
ATOM 625 C CA . GLU A 1 80 ? -1.212 -5.064 7.168 1.00 75.44 80 GLU A CA 1
ATOM 626 C C . GLU A 1 80 ? -0.846 -6.012 6.023 1.00 75.44 80 GLU A C 1
ATOM 628 O O . GLU A 1 80 ? 0.057 -5.722 5.244 1.00 75.44 80 GLU A O 1
ATOM 633 N N . ILE A 1 81 ? -1.586 -7.119 5.863 1.00 81.56 81 ILE A N 1
ATOM 634 C CA . ILE A 1 81 ? -1.348 -8.067 4.762 1.00 81.56 81 ILE A CA 1
ATOM 635 C C . ILE A 1 81 ? -1.625 -7.422 3.396 1.00 81.56 81 ILE A C 1
ATOM 637 O O . ILE A 1 81 ? -0.882 -7.651 2.443 1.00 81.56 81 ILE A O 1
ATOM 641 N N . TRP A 1 82 ? -2.646 -6.561 3.316 1.00 80.94 82 TRP A N 1
ATOM 642 C CA . TRP A 1 82 ? -2.945 -5.786 2.113 1.00 80.94 82 TRP A CA 1
ATOM 643 C C . TRP A 1 82 ? -1.819 -4.804 1.777 1.00 80.94 82 TRP A C 1
ATOM 645 O O . TRP A 1 82 ? -1.367 -4.736 0.632 1.00 80.94 82 TRP A O 1
ATOM 655 N N . PHE A 1 83 ? -1.325 -4.081 2.786 1.00 79.50 83 PHE A N 1
ATOM 656 C CA . PHE A 1 83 ? -0.223 -3.138 2.631 1.00 79.50 83 PHE A CA 1
ATOM 657 C C . PHE A 1 83 ? 1.064 -3.832 2.167 1.00 79.50 83 PHE A C 1
ATOM 659 O O . PHE A 1 83 ? 1.742 -3.352 1.256 1.00 79.50 83 PHE A O 1
ATOM 666 N N . LEU A 1 84 ? 1.362 -4.999 2.740 1.00 83.31 84 LEU A N 1
ATOM 667 C CA . LEU A 1 84 ? 2.524 -5.811 2.389 1.00 83.31 84 LEU A CA 1
ATOM 668 C C . LEU A 1 84 ? 2.424 -6.330 0.945 1.00 83.31 84 LEU A C 1
ATOM 670 O O . LEU A 1 84 ? 3.388 -6.216 0.189 1.00 83.31 84 LEU A O 1
ATOM 674 N N . GLY A 1 85 ? 1.242 -6.793 0.523 1.00 84.94 85 GLY A N 1
ATOM 675 C CA . GLY A 1 85 ? 0.982 -7.188 -0.864 1.00 84.94 85 GLY A CA 1
ATOM 676 C C . GLY A 1 85 ? 1.208 -6.043 -1.854 1.00 84.94 85 GLY A C 1
ATOM 677 O O . GLY A 1 85 ? 1.984 -6.184 -2.798 1.00 84.94 85 GLY A O 1
ATOM 678 N N . CYS A 1 86 ? 0.606 -4.879 -1.604 1.00 80.50 86 CYS A N 1
ATOM 679 C CA . CYS A 1 86 ? 0.788 -3.696 -2.450 1.00 80.50 86 CYS A CA 1
ATOM 680 C C . CYS A 1 86 ? 2.257 -3.233 -2.504 1.00 80.50 86 CYS A C 1
ATOM 682 O O . CYS A 1 86 ? 2.739 -2.839 -3.564 1.00 80.50 86 CYS A O 1
ATOM 684 N N . THR A 1 87 ? 2.989 -3.327 -1.389 1.00 81.88 87 THR A N 1
ATOM 685 C CA . THR A 1 87 ? 4.414 -2.960 -1.317 1.00 81.88 87 THR A CA 1
ATOM 686 C C . THR A 1 87 ? 5.286 -3.880 -2.172 1.00 81.88 87 THR A C 1
ATOM 688 O O . THR A 1 87 ? 6.144 -3.394 -2.908 1.00 81.88 87 THR A O 1
ATOM 691 N N . ILE A 1 88 ? 5.049 -5.197 -2.129 1.00 85.19 88 ILE A N 1
ATOM 692 C CA . ILE A 1 88 ? 5.758 -6.163 -2.985 1.00 85.19 88 ILE A CA 1
ATOM 693 C C . ILE A 1 88 ? 5.505 -5.850 -4.465 1.00 85.19 88 ILE A C 1
ATOM 695 O O . ILE A 1 88 ? 6.445 -5.847 -5.258 1.00 85.19 88 ILE A O 1
ATOM 699 N N . PHE A 1 89 ? 4.260 -5.534 -4.832 1.00 81.25 89 PHE A N 1
ATOM 700 C CA . PHE A 1 89 ? 3.912 -5.160 -6.206 1.00 81.25 89 PHE A CA 1
ATOM 701 C C . PHE A 1 89 ? 4.619 -3.880 -6.670 1.00 81.25 89 PHE A C 1
ATOM 703 O O . PHE A 1 89 ? 5.200 -3.859 -7.755 1.00 81.25 89 PHE A O 1
ATOM 710 N N . LEU A 1 90 ? 4.630 -2.832 -5.842 1.00 81.00 90 LEU A N 1
ATOM 711 C CA . LEU A 1 90 ? 5.334 -1.580 -6.143 1.00 81.00 90 LEU A CA 1
ATOM 712 C C . LEU A 1 90 ? 6.845 -1.798 -6.310 1.00 81.00 90 LEU A C 1
ATOM 714 O O . LEU A 1 90 ? 7.458 -1.240 -7.221 1.00 81.00 90 LEU A O 1
ATOM 718 N N . PHE A 1 91 ? 7.442 -2.643 -5.467 1.00 80.44 91 PHE A N 1
ATOM 719 C CA . PHE A 1 91 ? 8.856 -2.995 -5.572 1.00 80.44 91 PHE A CA 1
ATOM 720 C C . PHE A 1 91 ? 9.159 -3.765 -6.864 1.00 80.44 91 PHE A C 1
ATOM 722 O O . PHE A 1 91 ? 10.117 -3.440 -7.563 1.00 80.44 91 PHE A O 1
ATOM 729 N N . ALA A 1 92 ? 8.315 -4.734 -7.229 1.00 82.75 92 ALA A N 1
ATOM 730 C CA . ALA A 1 92 ? 8.455 -5.484 -8.475 1.00 82.75 92 ALA A CA 1
ATOM 731 C C . ALA A 1 92 ? 8.409 -4.570 -9.713 1.00 82.75 92 ALA A C 1
ATOM 733 O O . ALA A 1 92 ? 9.198 -4.756 -10.638 1.00 82.75 92 ALA A O 1
ATOM 734 N N . ALA A 1 93 ? 7.556 -3.540 -9.707 1.00 77.50 93 ALA A N 1
ATOM 735 C CA . ALA A 1 93 ? 7.483 -2.560 -10.791 1.00 77.50 93 ALA A CA 1
ATOM 736 C C . ALA A 1 93 ? 8.761 -1.714 -10.930 1.00 77.50 93 ALA A C 1
AT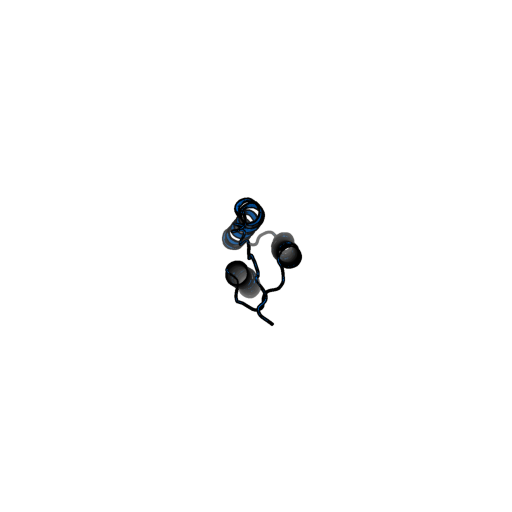OM 738 O O . ALA A 1 93 ? 9.199 -1.429 -12.042 1.00 77.50 93 ALA A O 1
ATOM 739 N N . MET A 1 94 ? 9.407 -1.343 -9.818 1.00 75.81 94 MET A N 1
ATOM 740 C CA . MET A 1 94 ? 10.710 -0.666 -9.870 1.00 75.81 94 MET A CA 1
ATOM 741 C C . MET A 1 94 ? 11.824 -1.578 -10.395 1.00 75.81 94 MET A C 1
ATOM 743 O O . MET A 1 94 ? 12.692 -1.120 -11.139 1.00 75.81 94 MET A O 1
ATOM 747 N N . VAL A 1 95 ? 11.815 -2.856 -10.002 1.00 81.25 95 VAL A N 1
ATOM 748 C CA . VAL A 1 95 ? 12.795 -3.848 -10.469 1.00 81.25 95 VAL A CA 1
ATOM 749 C C . VAL A 1 95 ? 12.661 -4.072 -11.972 1.00 81.25 95 VAL A C 1
ATOM 751 O O . VAL A 1 95 ? 13.675 -4.100 -12.668 1.00 81.25 95 VAL A O 1
ATOM 754 N N . GLU A 1 96 ? 11.436 -4.181 -12.485 1.00 77.12 96 GLU A N 1
ATOM 755 C CA . GLU A 1 96 ? 11.218 -4.295 -13.926 1.00 77.12 96 GLU A CA 1
ATOM 756 C C . GLU A 1 96 ? 11.712 -3.055 -14.672 1.00 77.12 96 GLU A C 1
ATOM 758 O O . GLU A 1 96 ? 12.465 -3.198 -15.633 1.00 77.12 96 GLU A O 1
ATOM 763 N N . PHE A 1 97 ? 11.419 -1.853 -14.171 1.00 71.06 97 PHE A N 1
ATOM 764 C CA . PHE A 1 97 ? 11.932 -0.627 -14.775 1.00 71.06 97 PHE A CA 1
ATOM 765 C C . PHE A 1 97 ? 13.468 -0.617 -14.846 1.00 71.06 97 PHE A C 1
ATOM 767 O O . PHE A 1 97 ? 14.052 -0.270 -15.876 1.00 71.06 97 PHE A O 1
ATOM 774 N N . ALA A 1 98 ? 14.139 -1.021 -13.762 1.00 75.94 98 ALA A N 1
ATOM 775 C CA . ALA A 1 98 ? 15.593 -1.138 -13.740 1.00 75.94 98 ALA A CA 1
ATOM 776 C C . ALA A 1 98 ? 16.096 -2.158 -14.777 1.00 75.94 98 ALA A C 1
ATOM 778 O O . ALA A 1 98 ? 17.103 -1.902 -15.435 1.00 75.94 98 ALA A O 1
ATOM 779 N N . PHE A 1 99 ? 15.384 -3.272 -14.957 1.00 77.12 99 PHE A N 1
ATOM 780 C CA . PHE A 1 99 ? 15.714 -4.323 -15.920 1.00 77.12 99 PHE A CA 1
ATOM 781 C C . PHE A 1 99 ? 15.490 -3.899 -17.383 1.00 77.12 99 PHE A C 1
ATOM 783 O O . PHE A 1 99 ? 16.333 -4.152 -18.242 1.00 77.12 99 PHE A O 1
ATOM 790 N N . VAL A 1 100 ? 14.397 -3.193 -17.682 1.00 74.62 100 VAL A N 1
ATOM 791 C CA . VAL A 1 100 ? 14.143 -2.629 -19.018 1.00 74.62 100 VAL A CA 1
ATOM 792 C C . VAL A 1 100 ? 15.188 -1.574 -19.362 1.00 74.62 100 VAL A C 1
ATOM 794 O O . VAL A 1 100 ? 15.724 -1.579 -20.467 1.00 74.62 100 VAL A O 1
ATOM 797 N N . ASN A 1 101 ? 15.536 -0.700 -18.414 1.00 70.75 101 ASN A N 1
ATOM 798 C CA . ASN A 1 101 ? 16.558 0.322 -18.627 1.00 70.75 101 ASN A CA 1
ATOM 799 C C . ASN A 1 101 ? 17.952 -0.289 -18.867 1.00 70.75 101 ASN A C 1
ATOM 801 O O . ASN A 1 101 ? 18.704 0.211 -19.701 1.00 70.75 101 ASN A O 1
ATOM 805 N N . THR A 1 102 ? 18.317 -1.381 -18.184 1.00 72.69 102 THR A N 1
ATOM 806 C CA . THR A 1 102 ? 19.602 -2.058 -18.435 1.00 72.69 102 THR A CA 1
ATOM 807 C C . THR A 1 102 ? 19.638 -2.783 -19.778 1.00 72.69 102 THR A C 1
ATOM 809 O O . THR A 1 102 ? 20.689 -2.780 -20.414 1.00 72.69 102 THR A O 1
ATOM 812 N N . ILE A 1 103 ? 18.519 -3.359 -20.233 1.00 75.38 103 ILE A N 1
ATOM 813 C CA . ILE A 1 103 ? 18.405 -3.975 -21.564 1.00 75.38 103 ILE A CA 1
ATOM 814 C C . ILE A 1 103 ? 18.420 -2.923 -22.674 1.00 75.38 103 ILE A C 1
ATOM 816 O O . ILE A 1 103 ? 19.136 -3.101 -23.648 1.00 75.38 103 ILE A O 1
ATOM 820 N N . TYR A 1 104 ? 17.674 -1.826 -22.529 1.00 65.44 104 TYR A N 1
ATOM 821 C CA . TYR A 1 104 ? 17.593 -0.772 -23.546 1.00 65.44 104 TYR A CA 1
ATOM 822 C C . TYR A 1 104 ? 18.913 -0.005 -23.717 1.00 65.44 104 TYR A C 1
ATOM 824 O O . TYR A 1 104 ? 19.191 0.548 -24.776 1.00 65.44 104 TYR A O 1
ATOM 832 N N . ARG A 1 105 ? 19.741 0.045 -22.667 1.00 59.44 105 ARG A N 1
ATOM 833 C CA . ARG A 1 105 ? 21.068 0.677 -22.705 1.00 59.44 105 ARG A CA 1
ATOM 834 C C . ARG A 1 105 ? 22.158 -0.232 -23.294 1.00 59.44 105 ARG A C 1
ATOM 836 O O . ARG A 1 105 ? 23.317 0.183 -23.321 1.00 59.44 105 ARG A O 1
ATOM 843 N N . ARG A 1 106 ? 21.817 -1.455 -23.706 1.00 50.22 106 ARG A N 1
ATOM 844 C CA . ARG A 1 106 ? 22.723 -2.421 -24.331 1.00 50.22 106 ARG A CA 1
ATOM 845 C C . ARG A 1 106 ? 22.487 -2.476 -25.834 1.00 50.22 106 ARG A C 1
ATOM 847 O O . ARG A 1 106 ? 23.504 -2.584 -26.548 1.00 50.22 106 ARG A O 1
#